Protein AF-A0A7W8NHU6-F1 (afdb_monomer_lite)

Secondary structure (DSSP, 8-state):
----HHHHHHHHHHTTPPPPPEEEETTEEEES-HHHHHHHHHHHHHHTT-

Radius of gyration: 15.41 Å; chains: 1; bounding box: 37×23×35 Å

pLDDT: mean 87.11, std 9.53, range [50.66, 96.25]

Organism: NCBI:txid662880

Foldseek 3Di:
DPDDPVVVVVVCVVVVHDAFDWDDQPPDIDTDHCVVCVVVVVVSCVVVVD

Structure (mmCIF, N/CA/C/O backbone):
data_AF-A0A7W8NHU6-F1
#
_entry.id   AF-A0A7W8NHU6-F1
#
loop_
_atom_site.group_PDB
_atom_site.id
_atom_site.type_symbol
_atom_site.label_atom_id
_atom_site.label_alt_id
_atom_site.label_comp_id
_atom_site.label_asym_id
_atom_site.label_entity_id
_atom_site.label_seq_id
_atom_site.pdbx_PDB_ins_code
_atom_site.Cartn_x
_atom_site.Cartn_y
_atom_site.Cartn_z
_atom_site.occupancy
_atom_site.B_iso_or_equiv
_atom_site.auth_seq_id
_atom_site.auth_comp_id
_atom_site.auth_asym_id
_atom_site.auth_atom_id
_atom_site.pdbx_PDB_model_num
ATOM 1 N N . MET A 1 1 ? 25.521 -14.315 -3.891 1.00 50.66 1 MET A N 1
ATOM 2 C CA . MET A 1 1 ? 25.082 -13.576 -5.090 1.00 50.66 1 MET A CA 1
ATOM 3 C C . MET A 1 1 ? 24.522 -12.255 -4.593 1.00 50.66 1 MET A C 1
ATOM 5 O O . MET A 1 1 ? 23.564 -12.291 -3.840 1.00 50.66 1 MET A O 1
ATOM 9 N N . ARG A 1 2 ? 25.187 -11.124 -4.854 1.00 60.66 2 ARG A N 1
ATOM 10 C CA . ARG A 1 2 ? 24.621 -9.802 -4.546 1.00 60.66 2 ARG A CA 1
ATOM 11 C C . ARG A 1 2 ? 23.789 -9.429 -5.765 1.00 60.66 2 ARG A C 1
ATOM 13 O O . ARG A 1 2 ? 24.359 -9.299 -6.842 1.00 60.66 2 ARG A O 1
ATOM 20 N N . GLU A 1 3 ? 22.473 -9.381 -5.615 1.00 71.06 3 GLU A N 1
ATOM 21 C CA . GLU A 1 3 ? 21.585 -8.940 -6.689 1.00 71.06 3 GLU A CA 1
ATOM 22 C C . GLU A 1 3 ? 21.895 -7.472 -6.992 1.00 71.06 3 GLU A C 1
ATOM 24 O O . GLU A 1 3 ? 21.975 -6.653 -6.075 1.00 71.06 3 GLU A O 1
ATOM 29 N N . ASP A 1 4 ? 22.161 -7.163 -8.261 1.00 85.19 4 ASP A N 1
ATOM 30 C CA . ASP A 1 4 ? 22.362 -5.794 -8.722 1.00 85.19 4 ASP A CA 1
ATOM 31 C C . ASP A 1 4 ? 20.981 -5.126 -8.858 1.00 85.19 4 ASP A C 1
ATOM 33 O O . ASP A 1 4 ? 20.185 -5.552 -9.705 1.00 85.19 4 ASP A O 1
ATOM 37 N N . PRO A 1 5 ? 20.667 -4.096 -8.051 1.00 83.06 5 PRO A N 1
ATOM 38 C CA . PRO A 1 5 ? 19.378 -3.414 -8.113 1.00 83.06 5 PRO A CA 1
ATOM 39 C C . PRO A 1 5 ? 19.069 -2.842 -9.503 1.00 83.06 5 PRO A C 1
ATOM 41 O O . PRO A 1 5 ? 17.903 -2.777 -9.892 1.00 83.06 5 PRO A O 1
ATOM 44 N N . ALA A 1 6 ? 20.097 -2.461 -10.270 1.00 86.50 6 ALA A N 1
ATOM 45 C CA . ALA A 1 6 ? 19.928 -1.947 -11.625 1.00 86.50 6 ALA A CA 1
ATOM 46 C C . ALA A 1 6 ? 19.509 -3.056 -12.604 1.00 86.50 6 ALA A C 1
ATOM 48 O O . ALA A 1 6 ? 18.611 -2.848 -13.421 1.00 86.50 6 ALA A O 1
ATOM 49 N N . ALA A 1 7 ? 20.089 -4.253 -12.475 1.00 86.56 7 ALA A N 1
ATOM 50 C CA . ALA A 1 7 ? 19.731 -5.405 -13.301 1.00 86.56 7 ALA A CA 1
ATOM 51 C C . ALA A 1 7 ? 18.294 -5.883 -13.029 1.00 86.56 7 ALA A C 1
ATOM 53 O O . ALA A 1 7 ? 17.564 -6.227 -13.961 1.00 86.56 7 ALA A O 1
ATOM 54 N N . LEU A 1 8 ? 17.857 -5.852 -11.763 1.00 84.50 8 LEU A N 1
ATOM 55 C CA . LEU A 1 8 ? 16.473 -6.156 -11.396 1.00 84.50 8 LEU A CA 1
ATOM 56 C C . LEU A 1 8 ? 15.495 -5.136 -12.001 1.00 84.50 8 LEU A C 1
ATOM 58 O O . LEU A 1 8 ? 14.481 -5.528 -12.577 1.00 84.50 8 LEU A O 1
ATOM 62 N N . ALA A 1 9 ? 15.811 -3.839 -11.926 1.00 82.38 9 ALA A N 1
ATOM 63 C CA . ALA A 1 9 ? 14.985 -2.788 -12.520 1.00 82.38 9 ALA A CA 1
ATOM 64 C C . ALA A 1 9 ? 14.859 -2.940 -14.049 1.00 82.38 9 ALA A C 1
ATOM 66 O O . ALA A 1 9 ? 13.759 -2.825 -14.594 1.00 82.38 9 ALA A O 1
ATOM 67 N N . GLU A 1 10 ? 15.960 -3.258 -14.736 1.00 85.31 10 GLU A N 1
ATOM 68 C CA . GLU A 1 10 ? 15.976 -3.513 -16.181 1.00 85.31 10 GLU A CA 1
ATOM 69 C C . GLU A 1 10 ? 15.131 -4.741 -16.559 1.00 85.31 10 GLU A C 1
ATOM 71 O O . GLU A 1 10 ? 14.349 -4.686 -17.513 1.00 85.31 10 GLU A O 1
ATOM 76 N N . MET A 1 11 ? 15.229 -5.835 -15.795 1.00 86.94 11 MET A N 1
ATOM 77 C CA . MET A 1 11 ? 14.400 -7.028 -15.999 1.00 86.94 11 MET A CA 1
ATOM 78 C C . MET A 1 11 ? 12.908 -6.743 -15.808 1.00 86.94 11 MET A C 1
ATOM 80 O O . MET A 1 11 ? 12.105 -7.143 -16.651 1.00 86.94 11 MET A O 1
ATOM 84 N N . LEU A 1 12 ? 12.529 -6.048 -14.733 1.00 84.00 12 LEU A N 1
ATOM 85 C CA . LEU A 1 12 ? 11.130 -5.719 -14.442 1.00 84.00 12 LEU A CA 1
ATOM 86 C C . LEU A 1 12 ? 10.524 -4.821 -15.528 1.00 84.00 12 LEU A C 1
ATOM 88 O O . LEU A 1 12 ? 9.411 -5.080 -15.990 1.00 84.00 12 LEU A O 1
ATOM 92 N N . ALA A 1 13 ? 11.284 -3.822 -15.990 1.00 82.12 13 ALA A N 1
ATOM 93 C CA . ALA A 1 13 ? 10.875 -2.938 -17.078 1.00 82.12 13 ALA A CA 1
ATOM 94 C C . ALA A 1 13 ? 10.649 -3.706 -18.391 1.00 82.12 13 ALA A C 1
ATOM 96 O O . ALA A 1 13 ? 9.653 -3.482 -19.077 1.00 82.12 13 ALA A O 1
ATOM 97 N N . ARG A 1 14 ? 11.537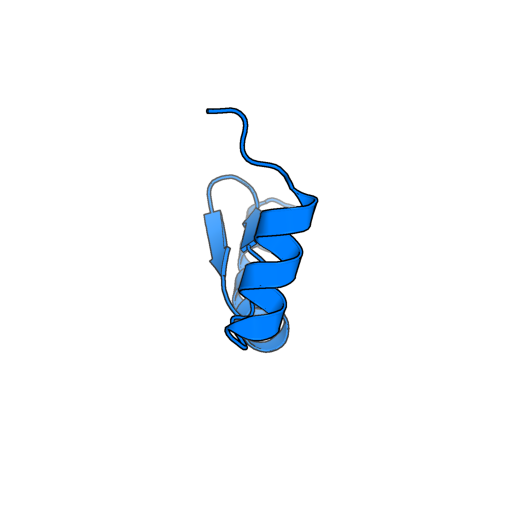 -4.655 -18.726 1.00 86.88 14 ARG A N 1
ATOM 98 C CA . ARG A 1 14 ? 11.399 -5.509 -19.920 1.00 86.88 14 ARG A CA 1
ATOM 99 C C . ARG A 1 14 ? 10.245 -6.500 -19.821 1.00 86.88 14 ARG A C 1
ATOM 101 O O . ARG A 1 14 ? 9.615 -6.795 -20.830 1.00 86.88 14 ARG A O 1
ATOM 108 N N . ALA A 1 15 ? 9.966 -7.007 -18.624 1.00 84.06 15 ALA A N 1
ATOM 109 C CA . ALA A 1 15 ? 8.899 -7.972 -18.388 1.00 84.06 15 ALA A CA 1
ATOM 110 C C . ALA A 1 15 ? 7.492 -7.342 -18.377 1.00 84.06 15 ALA A C 1
ATOM 112 O O . ALA A 1 15 ? 6.512 -8.070 -18.233 1.00 84.06 15 ALA A O 1
ATOM 113 N N . ASN A 1 16 ? 7.376 -6.010 -18.516 1.00 77.75 16 ASN A N 1
ATOM 114 C CA . ASN A 1 16 ? 6.127 -5.257 -18.342 1.00 77.75 16 ASN A CA 1
ATOM 115 C C . ASN A 1 16 ? 5.437 -5.569 -16.995 1.00 77.75 16 ASN A C 1
ATOM 117 O O . ASN A 1 16 ? 4.211 -5.553 -16.876 1.00 77.75 16 ASN A O 1
ATOM 121 N N . VAL A 1 17 ? 6.237 -5.893 -15.974 1.00 78.62 17 VAL A N 1
ATOM 122 C CA . VAL A 1 17 ? 5.759 -6.200 -14.627 1.00 78.62 17 VAL A CA 1
ATOM 123 C C . VAL A 1 17 ? 5.720 -4.902 -13.839 1.00 78.62 17 VAL A C 1
ATOM 125 O O . VAL A 1 17 ? 6.742 -4.248 -13.638 1.00 78.62 17 VAL A O 1
ATOM 128 N N . ARG A 1 18 ? 4.535 -4.541 -13.347 1.00 76.00 18 ARG A N 1
ATOM 129 C CA . ARG A 1 18 ? 4.382 -3.472 -12.361 1.00 76.00 18 ARG A CA 1
ATOM 130 C C . ARG A 1 18 ? 4.296 -4.087 -10.971 1.00 76.00 18 ARG A C 1
ATOM 132 O O . ARG A 1 18 ? 3.419 -4.904 -10.713 1.00 76.00 18 ARG A O 1
ATOM 139 N N . ILE A 1 19 ? 5.162 -3.641 -10.066 1.00 77.75 19 ILE A N 1
ATOM 140 C CA . ILE A 1 19 ? 5.007 -3.918 -8.637 1.00 77.75 19 ILE A CA 1
ATOM 141 C C . ILE A 1 19 ? 3.939 -2.955 -8.106 1.00 77.75 19 ILE A C 1
ATOM 143 O O . ILE A 1 19 ? 4.091 -1.735 -8.213 1.00 77.75 19 ILE A O 1
ATOM 147 N N . ALA A 1 20 ? 2.825 -3.492 -7.607 1.00 82.06 20 ALA A N 1
ATOM 148 C CA . ALA A 1 20 ? 1.793 -2.679 -6.974 1.00 82.06 20 ALA A CA 1
ATOM 149 C C . ALA A 1 20 ? 2.313 -2.127 -5.634 1.00 82.06 20 ALA A C 1
ATOM 151 O O . ALA A 1 20 ? 3.030 -2.843 -4.930 1.00 82.06 20 ALA A O 1
ATOM 152 N N . PRO A 1 21 ? 1.979 -0.877 -5.270 1.00 85.38 21 PRO A N 1
ATOM 153 C CA . PRO A 1 21 ? 2.357 -0.343 -3.971 1.00 85.38 21 PRO A CA 1
ATOM 154 C C . PRO A 1 21 ? 1.721 -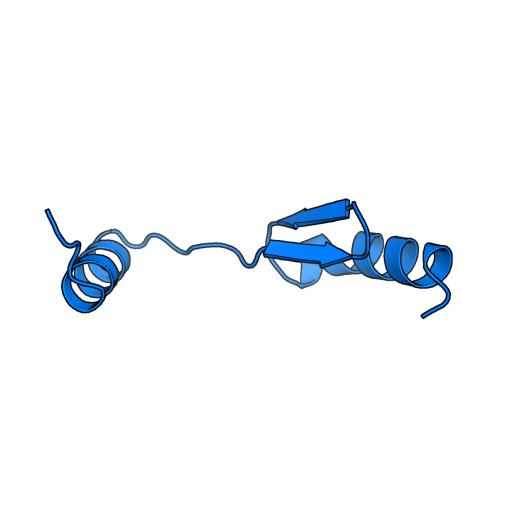1.171 -2.849 1.00 85.38 21 PRO A C 1
ATOM 156 O O . PRO A 1 21 ? 0.545 -1.536 -2.931 1.00 85.38 21 PRO A O 1
ATOM 159 N N . VAL A 1 22 ? 2.510 -1.437 -1.807 1.00 92.44 22 VAL A N 1
ATOM 160 C CA . VAL A 1 22 ? 2.037 -1.999 -0.540 1.00 92.44 22 VAL A CA 1
ATOM 161 C C . VAL A 1 22 ? 2.025 -0.881 0.496 1.00 92.44 22 VAL A C 1
ATOM 163 O O . VAL A 1 22 ? 3.027 -0.182 0.648 1.00 92.44 22 VAL A O 1
ATOM 166 N N . THR A 1 23 ? 0.898 -0.709 1.180 1.00 94.50 23 THR A N 1
ATOM 167 C CA . THR A 1 23 ? 0.725 0.286 2.245 1.00 94.50 23 THR A CA 1
ATOM 168 C C . THR A 1 23 ? 0.462 -0.427 3.561 1.00 94.50 23 THR A C 1
ATOM 170 O O . THR A 1 23 ? -0.432 -1.268 3.628 1.00 94.50 23 THR A O 1
ATOM 173 N N . GLU A 1 24 ? 1.204 -0.075 4.608 1.00 95.44 24 GLU A N 1
ATOM 174 C CA . GLU A 1 24 ? 1.032 -0.626 5.955 1.00 95.44 24 GLU A CA 1
ATOM 175 C C . GLU A 1 24 ? 0.436 0.433 6.894 1.00 95.44 24 GLU A C 1
ATOM 177 O O . GLU A 1 24 ? 0.908 1.570 6.939 1.00 95.44 24 GLU A O 1
ATOM 182 N N . VAL A 1 25 ? -0.613 0.062 7.636 1.00 95.06 25 VAL A N 1
ATOM 183 C CA . VAL A 1 25 ? -1.255 0.891 8.670 1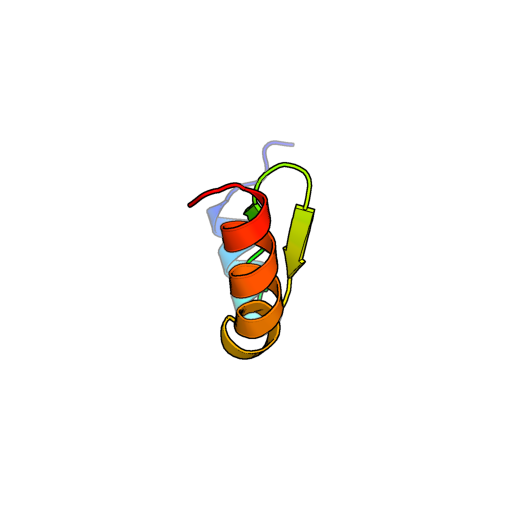.00 95.06 25 VAL A CA 1
ATOM 184 C C . VAL A 1 25 ? -1.438 0.038 9.924 1.00 95.06 25 VAL A C 1
ATOM 186 O O . VAL A 1 25 ? -2.276 -0.866 9.957 1.00 95.06 25 VAL A O 1
ATOM 189 N N . GLY A 1 26 ? -0.640 0.306 10.960 1.00 91.94 26 GLY A N 1
ATOM 190 C CA . GLY A 1 26 ? -0.568 -0.568 12.132 1.00 91.94 26 GLY A CA 1
ATOM 191 C C . GLY A 1 26 ? -0.113 -1.974 11.728 1.00 91.94 26 GLY A C 1
ATOM 192 O O . GLY A 1 26 ? 0.957 -2.132 11.152 1.00 91.94 26 GLY A O 1
ATOM 193 N N . GLU A 1 27 ? -0.940 -2.985 11.999 1.00 93.50 27 GLU A N 1
ATOM 194 C CA . GLU A 1 27 ? -0.689 -4.389 11.626 1.00 93.50 27 GLU A CA 1
ATOM 195 C C . GLU A 1 27 ? -1.380 -4.808 10.310 1.00 93.50 27 GLU A C 1
ATOM 197 O O . GLU A 1 27 ? -1.348 -5.978 9.929 1.00 93.50 27 GLU A O 1
ATOM 202 N N . GLN A 1 28 ? -2.036 -3.874 9.611 1.00 94.19 28 GLN A N 1
ATOM 203 C CA . GLN A 1 28 ? -2.766 -4.146 8.370 1.00 94.19 28 GLN A CA 1
ATOM 204 C C . GLN A 1 28 ? -1.923 -3.773 7.147 1.00 94.19 28 GLN A C 1
ATOM 206 O O . GLN A 1 28 ? -1.342 -2.689 7.10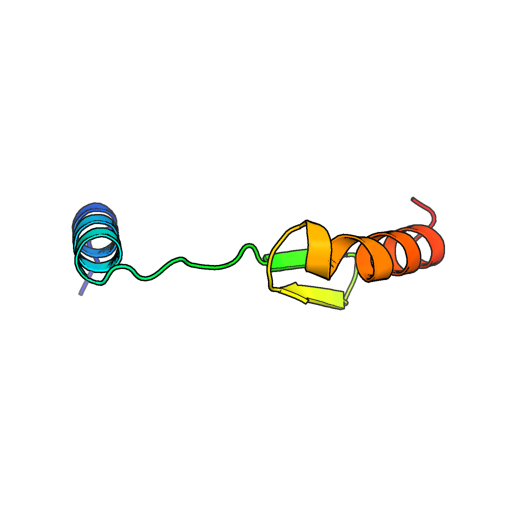2 1.00 94.19 28 GLN A O 1
ATOM 211 N N . ALA A 1 29 ? -1.909 -4.641 6.131 1.00 95.25 29 ALA A N 1
ATOM 212 C CA . ALA A 1 29 ? -1.221 -4.408 4.863 1.00 95.25 29 ALA A CA 1
ATOM 213 C C . ALA A 1 29 ? -2.209 -4.410 3.687 1.00 95.25 29 ALA A C 1
ATOM 215 O O . ALA A 1 29 ? -3.023 -5.325 3.538 1.00 95.25 29 ALA A O 1
ATOM 216 N N . PHE A 1 30 ? -2.102 -3.403 2.822 1.00 94.56 30 PHE A N 1
ATOM 217 C CA . PHE A 1 30 ? -2.938 -3.213 1.638 1.00 94.56 30 PHE A CA 1
ATOM 218 C C . PHE A 1 30 ? -2.080 -3.261 0.380 1.00 94.56 30 PHE A C 1
ATOM 220 O O . PHE A 1 30 ? -0.978 -2.724 0.359 1.00 94.56 30 PHE A O 1
ATOM 227 N N . SER A 1 31 ? -2.585 -3.883 -0.684 1.00 92.06 31 SER A N 1
ATOM 228 C CA . SER A 1 31 ? -1.905 -3.954 -1.981 1.00 92.06 31 SER A CA 1
ATOM 229 C C . SER A 1 31 ? -2.883 -3.661 -3.115 1.00 92.06 31 SER A C 1
ATOM 231 O O . SER A 1 31 ? -4.090 -3.831 -2.954 1.00 92.06 31 SER A O 1
ATOM 233 N N . GLY A 1 32 ? -2.370 -3.195 -4.254 1.00 90.06 32 GLY A N 1
ATOM 234 C CA . GLY A 1 32 ? -3.185 -2.798 -5.410 1.00 90.06 32 GLY A CA 1
ATOM 235 C C . GLY A 1 32 ? -2.938 -1.347 -5.803 1.00 90.06 32 GLY A C 1
ATOM 236 O O . GLY A 1 32 ? -1.940 -0.758 -5.393 1.00 90.06 32 GLY A O 1
ATOM 237 N N . THR A 1 33 ? -3.810 -0.744 -6.606 1.00 90.88 33 THR A N 1
ATOM 238 C CA . THR A 1 33 ? -3.693 0.693 -6.897 1.00 90.88 33 THR A CA 1
ATOM 239 C C . THR A 1 33 ? -4.142 1.532 -5.700 1.00 90.88 33 THR A C 1
ATOM 241 O O . THR A 1 33 ? -4.803 1.035 -4.792 1.00 90.88 33 THR A O 1
ATOM 244 N N . PHE A 1 34 ? -3.813 2.825 -5.686 1.00 90.69 34 PHE A N 1
ATOM 245 C CA . PHE A 1 34 ? -4.309 3.716 -4.634 1.00 90.69 34 PHE A CA 1
ATOM 246 C C . PHE A 1 34 ? -5.844 3.772 -4.595 1.00 90.69 34 PHE A C 1
ATOM 248 O O . PHE A 1 34 ? -6.428 3.820 -3.518 1.00 90.69 34 PHE A O 1
ATOM 255 N N . GLU A 1 35 ? -6.499 3.735 -5.756 1.00 93.81 35 GLU A N 1
ATOM 256 C CA . GLU A 1 35 ? -7.961 3.772 -5.860 1.00 93.81 35 GLU A CA 1
ATOM 257 C C . GLU A 1 35 ? -8.599 2.536 -5.220 1.00 93.81 35 GLU A C 1
ATOM 259 O O . GLU A 1 35 ? -9.581 2.675 -4.491 1.00 93.81 35 GLU A O 1
ATOM 264 N N . ASP A 1 36 ? -7.986 1.364 -5.414 1.00 93.25 36 ASP A N 1
ATOM 265 C CA . ASP A 1 36 ? -8.410 0.112 -4.778 1.00 93.25 36 ASP A CA 1
ATOM 266 C C . ASP A 1 36 ? -8.189 0.145 -3.261 1.00 93.25 36 ASP A C 1
ATOM 268 O O . ASP A 1 36 ? -9.004 -0.362 -2.492 1.00 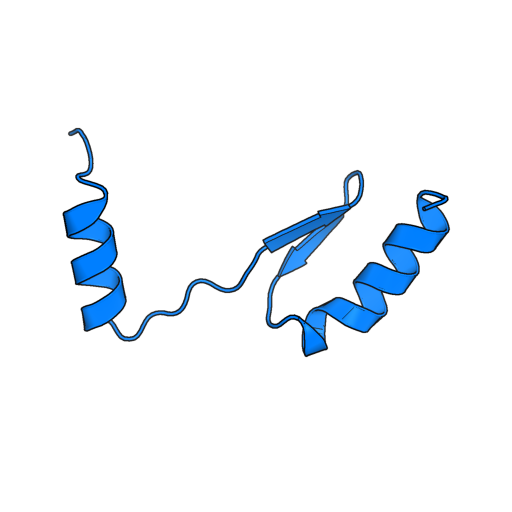93.25 36 ASP A O 1
ATOM 272 N N . GLN A 1 37 ? -7.081 0.746 -2.818 1.00 95.62 37 GLN A N 1
ATOM 273 C CA . GLN A 1 37 ? -6.696 0.778 -1.406 1.00 95.62 37 GLN A CA 1
ATOM 274 C C . GLN A 1 37 ? -7.479 1.819 -0.596 1.00 95.62 37 GLN A C 1
ATOM 276 O O . GLN A 1 37 ? -7.755 1.591 0.581 1.00 95.62 37 GLN A O 1
ATOM 281 N N . ARG A 1 38 ? -7.856 2.951 -1.206 1.00 95.88 38 ARG A N 1
ATOM 282 C CA . ARG A 1 38 ? -8.453 4.115 -0.529 1.00 95.88 38 ARG A CA 1
ATOM 283 C C . ARG A 1 38 ? -9.559 3.780 0.486 1.00 95.88 38 ARG A C 1
ATOM 285 O O . ARG A 1 38 ? -9.422 4.222 1.625 1.00 95.88 38 ARG A O 1
ATOM 292 N N . PRO A 1 39 ? -10.620 3.013 0.158 1.00 96.19 39 PRO A N 1
ATOM 293 C CA . PRO A 1 39 ? -11.695 2.752 1.121 1.00 96.19 39 PRO A CA 1
ATOM 294 C C . PRO A 1 39 ? -11.220 1.994 2.372 1.00 96.19 39 PRO A C 1
ATOM 296 O O . PRO A 1 39 ? -11.745 2.216 3.462 1.00 96.19 39 PRO A O 1
ATOM 299 N N . PHE A 1 40 ? -10.216 1.125 2.236 1.00 95.56 40 PHE A N 1
ATOM 300 C CA . PHE A 1 40 ? -9.663 0.362 3.355 1.00 95.56 40 PHE A CA 1
ATOM 301 C C . PHE A 1 40 ? -8.669 1.185 4.172 1.00 95.56 40 PHE A C 1
ATOM 303 O O . PHE A 1 40 ? -8.677 1.108 5.398 1.00 95.56 40 PHE A O 1
ATOM 310 N N . LEU A 1 41 ? -7.875 2.027 3.506 1.00 95.62 41 LEU A N 1
ATOM 311 C CA . LEU A 1 41 ? -6.977 2.971 4.167 1.00 95.62 41 LEU A CA 1
ATOM 312 C C . LEU A 1 41 ? -7.756 3.951 5.048 1.00 95.62 41 LEU A C 1
ATOM 314 O O . LEU A 1 41 ? -7.384 4.165 6.195 1.00 95.62 41 LEU A O 1
ATOM 318 N N . GLU A 1 42 ? -8.869 4.499 4.557 1.00 96.25 42 GLU A N 1
ATOM 319 C CA . GLU A 1 42 ? -9.722 5.401 5.342 1.00 96.25 42 GLU A CA 1
ATOM 320 C C . GLU A 1 42 ? -10.298 4.728 6.598 1.00 96.25 42 GLU A C 1
ATOM 322 O O . GLU A 1 42 ? -10.425 5.364 7.645 1.00 96.25 42 GLU A O 1
ATOM 327 N N . ALA A 1 43 ? -10.658 3.444 6.514 1.00 95.44 43 ALA A N 1
ATOM 328 C CA . ALA A 1 43 ? -11.107 2.677 7.673 1.00 95.44 43 ALA A CA 1
ATOM 329 C C . ALA A 1 43 ? -9.954 2.417 8.655 1.00 95.44 43 ALA A C 1
ATOM 331 O O . ALA A 1 43 ? -10.069 2.755 9.830 1.00 95.44 43 ALA A O 1
ATOM 332 N N . ALA A 1 44 ? -8.824 1.911 8.158 1.00 95.81 44 ALA A N 1
ATOM 333 C CA . ALA A 1 44 ? -7.661 1.595 8.979 1.00 95.81 44 ALA A CA 1
ATOM 334 C C . ALA A 1 44 ? -7.094 2.829 9.694 1.00 95.81 44 ALA A C 1
ATOM 336 O O . ALA A 1 44 ? -6.706 2.737 10.856 1.00 95.81 44 ALA A O 1
ATOM 337 N N . LEU A 1 45 ? -7.080 3.994 9.041 1.00 94.62 45 LEU A N 1
ATOM 338 C CA . LEU A 1 45 ? -6.626 5.247 9.649 1.00 94.62 45 LEU A CA 1
ATOM 339 C C . LEU A 1 45 ? -7.551 5.704 10.784 1.00 94.62 45 LEU A C 1
ATOM 341 O O . LEU A 1 45 ? -7.053 6.058 11.851 1.00 94.62 45 LEU A O 1
ATOM 345 N N . ARG A 1 46 ? -8.879 5.612 10.607 1.00 93.25 46 ARG A N 1
ATOM 346 C CA . ARG A 1 46 ? -9.844 5.903 11.685 1.00 93.25 46 ARG A CA 1
ATOM 347 C C . ARG A 1 46 ? -9.638 4.999 12.896 1.00 93.25 46 ARG A C 1
ATOM 349 O O . ARG A 1 46 ? -9.621 5.494 14.019 1.00 93.25 46 ARG A O 1
ATOM 356 N N . ASP A 1 47 ? -9.445 3.703 12.667 1.00 90.12 47 ASP A N 1
ATOM 357 C CA . ASP A 1 47 ? -9.238 2.725 13.740 1.00 90.12 47 ASP A CA 1
ATOM 358 C C . ASP A 1 47 ? -7.904 2.942 14.478 1.00 90.12 47 ASP A C 1
ATOM 360 O O . ASP A 1 47 ? -7.789 2.624 15.660 1.00 90.12 47 ASP A O 1
ATOM 364 N N . ASN A 1 48 ? -6.909 3.529 13.802 1.00 87.56 48 ASN A N 1
ATOM 365 C CA . ASN A 1 48 ? -5.611 3.890 14.379 1.00 87.56 48 ASN A CA 1
ATOM 366 C C . ASN A 1 48 ? -5.566 5.320 14.957 1.00 87.56 48 ASN A C 1
ATOM 368 O O . ASN A 1 48 ? -4.518 5.744 15.442 1.00 87.56 48 ASN A O 1
ATOM 372 N N . GLY A 1 49 ? -6.679 6.063 14.937 1.00 81.94 49 GLY A N 1
ATOM 373 C CA . GLY A 1 49 ? -6.765 7.414 15.502 1.00 81.94 49 GLY A CA 1
ATOM 374 C C . GLY A 1 49 ? -5.948 8.477 14.757 1.00 81.94 49 GLY A C 1
ATOM 375 O O . GLY A 1 49 ? -5.533 9.455 15.383 1.00 81.94 49 GLY A O 1
ATOM 376 N N . ALA A 1 50 ? -5.696 8.267 13.461 1.00 66.44 50 ALA A N 1
ATOM 377 C CA . ALA A 1 50 ? -4.988 9.195 12.575 1.00 66.44 50 ALA A CA 1
ATOM 378 C C . ALA A 1 50 ? -5.916 10.241 11.933 1.00 66.44 50 ALA A C 1
ATOM 380 O O . ALA A 1 50 ? -7.117 9.943 11.728 1.00 6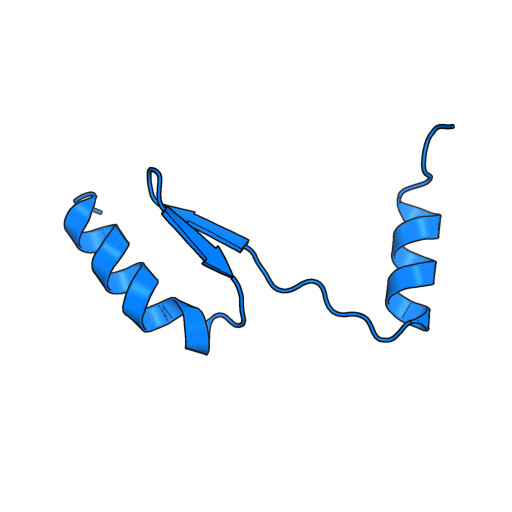6.44 50 ALA A O 1
#

Sequence (50 aa):
MREDPAALAEMLARANVRIAPVTEVGEQAFSGTFEDQRPFLEAALRDNGA